Protein AF-A0A954WUT5-F1 (afdb_monomer_lite)

Sequence (54 aa):
MIRAAILGATGYTASELIELLLRHPEVTITKLTSRQDSRPSIAEVHSRLFGRLD

Radius of gyration: 10.62 Å; chains: 1; bounding box: 22×20×32 Å

Structure (mmCIF, N/CA/C/O backbone):
data_AF-A0A954WUT5-F1
#
_entry.id   AF-A0A954WUT5-F1
#
loop_
_atom_site.group_PDB
_atom_site.id
_atom_site.type_symbol
_atom_site.label_atom_id
_atom_site.label_alt_id
_atom_site.label_comp_id
_atom_site.label_asym_id
_atom_site.label_entity_id
_atom_site.label_seq_id
_atom_site.pdbx_PDB_ins_code
_atom_site.Cartn_x
_atom_site.Cartn_y
_atom_site.Cartn_z
_atom_site.occupancy
_atom_site.B_iso_or_equiv
_atom_site.auth_seq_id
_atom_site.auth_comp_id
_atom_site.auth_asym_id
_atom_site.auth_atom_id
_atom_site.pdbx_PDB_model_num
ATOM 1 N N . MET A 1 1 ? -10.582 4.285 12.051 1.00 85.44 1 MET A N 1
ATOM 2 C CA . MET A 1 1 ? -9.976 3.594 10.889 1.00 85.44 1 MET A CA 1
ATOM 3 C C . MET A 1 1 ? -9.798 4.580 9.7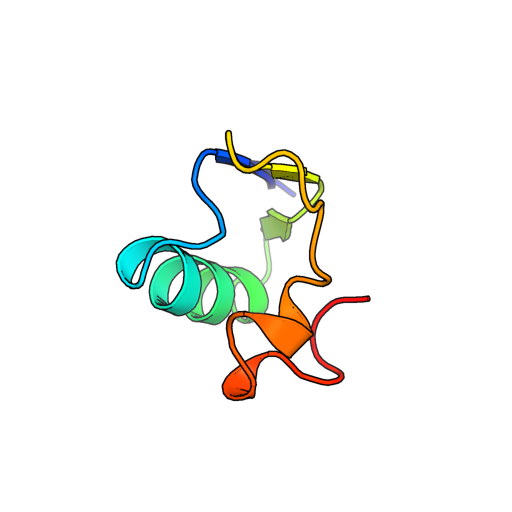38 1.00 85.44 1 MET A C 1
ATOM 5 O O . MET A 1 1 ? -10.779 5.073 9.192 1.00 85.44 1 MET A O 1
ATOM 9 N N . ILE A 1 2 ? -8.551 4.902 9.412 1.00 97.56 2 ILE A N 1
ATOM 10 C CA . ILE A 1 2 ? -8.116 5.825 8.364 1.00 97.56 2 ILE A CA 1
ATOM 11 C C . ILE A 1 2 ? -7.812 5.009 7.106 1.00 97.56 2 ILE A C 1
ATOM 13 O O . ILE A 1 2 ? -7.078 4.023 7.149 1.00 97.56 2 ILE A O 1
ATOM 17 N N . ARG A 1 3 ? -8.364 5.428 5.967 1.00 97.62 3 ARG A N 1
ATOM 18 C CA . ARG A 1 3 ? -8.124 4.796 4.664 1.00 97.62 3 ARG A CA 1
ATOM 19 C C . ARG A 1 3 ? -7.071 5.596 3.912 1.00 97.62 3 ARG A C 1
ATOM 21 O O . ARG A 1 3 ? -7.303 6.759 3.597 1.00 97.62 3 ARG A O 1
ATOM 28 N N . ALA A 1 4 ? -5.933 4.977 3.627 1.00 97.25 4 ALA A N 1
ATOM 29 C CA . ALA A 1 4 ? -4.809 5.629 2.969 1.00 97.25 4 ALA A CA 1
ATOM 30 C C . ALA A 1 4 ? -4.645 5.143 1.524 1.00 97.25 4 ALA A C 1
ATOM 32 O O . ALA A 1 4 ? -4.881 3.971 1.214 1.00 97.25 4 ALA A O 1
ATOM 33 N N . ALA A 1 5 ? -4.211 6.045 0.648 1.00 96.06 5 ALA A N 1
ATOM 34 C CA . ALA A 1 5 ? -3.743 5.727 -0.694 1.00 96.06 5 ALA A CA 1
ATOM 35 C C . ALA A 1 5 ? -2.340 6.311 -0.886 1.00 96.06 5 ALA A C 1
ATOM 37 O O . ALA A 1 5 ? -2.069 7.417 -0.420 1.00 96.06 5 ALA A O 1
ATOM 38 N N . ILE A 1 6 ? -1.460 5.582 -1.574 1.00 95.12 6 ILE A N 1
ATOM 39 C CA . ILE A 1 6 ? -0.074 6.005 -1.809 1.00 95.12 6 ILE A CA 1
ATOM 40 C C . ILE A 1 6 ? 0.143 6.198 -3.307 1.00 95.12 6 ILE A C 1
ATOM 42 O O . ILE A 1 6 ? 0.052 5.255 -4.097 1.00 95.12 6 ILE A O 1
ATOM 46 N N . LEU A 1 7 ? 0.433 7.443 -3.687 1.00 94.31 7 LEU A N 1
ATOM 47 C CA . LEU A 1 7 ? 0.779 7.834 -5.047 1.00 94.31 7 LEU A CA 1
ATOM 48 C C . LEU A 1 7 ? 2.304 7.882 -5.179 1.00 94.31 7 LEU A C 1
ATOM 50 O O . LEU A 1 7 ? 2.968 8.590 -4.431 1.00 94.31 7 LEU A O 1
ATOM 54 N N . GLY A 1 8 ? 2.852 7.134 -6.135 1.00 93.00 8 GLY A N 1
ATOM 55 C CA . GLY A 1 8 ? 4.295 6.912 -6.254 1.00 93.00 8 GLY A CA 1
ATOM 56 C C . GLY A 1 8 ? 4.781 5.693 -5.469 1.00 93.00 8 GLY A C 1
ATOM 57 O O . GLY A 1 8 ? 5.883 5.717 -4.929 1.00 93.00 8 GLY A O 1
ATOM 58 N N . ALA A 1 9 ? 3.975 4.626 -5.411 1.00 92.69 9 ALA A N 1
ATOM 59 C CA . ALA A 1 9 ? 4.250 3.435 -4.602 1.00 92.69 9 ALA A CA 1
ATOM 60 C C . ALA A 1 9 ? 5.585 2.730 -4.935 1.00 92.69 9 ALA A C 1
ATOM 62 O O . ALA A 1 9 ? 6.141 2.027 -4.098 1.00 92.69 9 ALA A O 1
ATOM 63 N N . THR A 1 10 ? 6.144 2.957 -6.126 1.00 92.00 10 THR A N 1
ATOM 64 C CA . THR A 1 10 ? 7.431 2.383 -6.548 1.00 92.00 10 THR A CA 1
ATOM 65 C C . THR A 1 10 ? 8.662 3.103 -5.986 1.00 92.00 10 THR A C 1
ATOM 67 O O . THR A 1 10 ? 9.774 2.614 -6.148 1.00 92.00 10 THR A O 1
ATOM 70 N N . GLY A 1 11 ? 8.507 4.264 -5.341 1.00 92.06 11 GLY A N 1
ATOM 71 C CA . GLY A 1 11 ? 9.628 4.987 -4.735 1.00 92.06 11 GLY A CA 1
ATOM 72 C C . GLY A 1 11 ? 10.121 4.342 -3.435 1.00 92.06 11 GLY A C 1
ATOM 73 O O . GLY A 1 11 ? 9.350 3.713 -2.714 1.00 92.06 11 GLY A O 1
ATOM 74 N N . TYR A 1 12 ? 11.389 4.557 -3.078 1.00 93.25 12 TYR A N 1
ATOM 75 C CA . TYR A 1 12 ? 11.954 4.020 -1.830 1.00 93.25 12 TYR A CA 1
ATOM 76 C C . TYR A 1 12 ? 11.257 4.565 -0.581 1.00 93.25 12 TYR A C 1
ATOM 78 O O . TYR A 1 12 ? 10.952 3.811 0.337 1.00 93.25 12 TYR A O 1
ATOM 86 N N . THR A 1 13 ? 10.898 5.851 -0.576 1.00 95.00 13 THR A N 1
ATOM 87 C CA . THR A 1 13 ? 10.107 6.443 0.513 1.00 95.00 13 THR A CA 1
ATOM 88 C C . THR A 1 13 ? 8.739 5.781 0.649 1.00 95.00 13 THR A C 1
ATOM 90 O O . THR A 1 13 ? 8.234 5.641 1.758 1.00 95.00 13 THR A O 1
ATOM 93 N N . ALA A 1 14 ? 8.136 5.352 -0.463 1.00 94.50 14 ALA A N 1
ATOM 94 C CA . ALA A 1 14 ? 6.860 4.657 -0.414 1.00 94.50 14 ALA A CA 1
ATOM 95 C C . ALA A 1 14 ? 6.997 3.264 0.211 1.00 94.50 14 ALA A C 1
ATOM 97 O O . ALA A 1 14 ? 6.120 2.889 0.979 1.00 94.50 14 ALA A O 1
ATOM 98 N N . SER A 1 15 ? 8.095 2.540 -0.044 1.00 93.94 15 SER A N 1
ATOM 99 C CA . SER A 1 15 ? 8.374 1.258 0.622 1.00 93.94 15 SER A CA 1
ATOM 100 C C . SER A 1 15 ? 8.389 1.409 2.144 1.00 93.94 15 SER A C 1
ATOM 102 O O . SER A 1 15 ? 7.648 0.719 2.841 1.00 93.94 15 SER A O 1
ATOM 104 N N . GLU A 1 16 ? 9.168 2.363 2.657 1.00 96.44 16 GLU A N 1
ATOM 105 C CA . GLU A 1 16 ? 9.252 2.632 4.099 1.00 96.44 16 GLU A CA 1
ATOM 106 C C . GLU A 1 16 ? 7.901 3.095 4.668 1.00 96.44 16 GLU A C 1
ATOM 108 O O . GLU A 1 16 ? 7.471 2.643 5.730 1.00 96.44 16 GLU A O 1
ATOM 113 N N . LEU A 1 17 ? 7.178 3.949 3.932 1.00 96.69 17 LEU A N 1
ATOM 114 C CA . LEU A 1 17 ? 5.839 4.378 4.326 1.00 96.69 17 LEU A CA 1
ATOM 115 C C . LEU A 1 17 ? 4.873 3.193 4.424 1.00 96.69 17 LEU A C 1
ATOM 117 O O . LEU A 1 17 ? 4.140 3.118 5.410 1.00 96.69 17 LEU A O 1
ATOM 121 N N . ILE A 1 18 ? 4.848 2.262 3.458 1.00 95.69 18 ILE A N 1
ATOM 122 C CA . ILE A 1 18 ? 3.926 1.125 3.573 1.00 95.69 18 ILE A CA 1
ATOM 123 C C . ILE A 1 18 ? 4.318 0.244 4.757 1.00 95.69 18 ILE A C 1
ATOM 125 O O . ILE A 1 18 ? 3.429 -0.228 5.456 1.00 95.69 18 ILE A O 1
ATOM 129 N N . GLU A 1 19 ? 5.611 0.047 5.032 1.00 94.62 19 GLU A N 1
ATOM 130 C CA . GLU A 1 19 ? 6.038 -0.740 6.192 1.00 94.62 19 GLU A CA 1
ATOM 131 C C . GLU A 1 19 ? 5.540 -0.149 7.514 1.00 94.62 19 GLU A C 1
ATOM 133 O O . GLU A 1 19 ? 5.062 -0.897 8.375 1.00 94.62 19 GLU A O 1
ATOM 138 N N . LEU A 1 20 ? 5.619 1.177 7.657 1.00 96.31 20 LEU A N 1
ATOM 139 C CA . LEU A 1 20 ? 5.091 1.895 8.814 1.00 96.31 20 LEU A CA 1
ATOM 140 C C . LEU A 1 20 ? 3.568 1.756 8.905 1.00 96.31 20 LEU A C 1
ATOM 142 O O . LEU A 1 20 ? 3.044 1.392 9.958 1.00 96.31 20 LEU A O 1
ATOM 146 N N . LEU A 1 21 ? 2.851 1.997 7.803 1.00 96.44 21 LEU A N 1
ATOM 147 C CA . LEU A 1 21 ? 1.386 1.965 7.791 1.00 96.44 21 LEU A CA 1
ATOM 148 C C . LEU A 1 21 ? 0.819 0.554 7.987 1.00 96.44 21 LEU A C 1
ATOM 150 O O . LEU A 1 21 ? -0.201 0.410 8.652 1.00 96.44 21 LEU A O 1
ATOM 154 N N . LEU A 1 22 ? 1.495 -0.490 7.498 1.00 94.75 22 LEU A N 1
ATOM 155 C CA . LEU A 1 22 ? 1.125 -1.891 7.735 1.00 94.75 22 LEU A CA 1
ATOM 156 C C . LEU A 1 22 ? 1.193 -2.295 9.216 1.00 94.75 22 LEU A C 1
ATOM 158 O O . LEU A 1 22 ? 0.595 -3.296 9.601 1.00 94.75 22 LEU A O 1
ATOM 162 N N . ARG A 1 23 ? 1.945 -1.559 10.042 1.00 95.56 23 ARG A N 1
ATOM 163 C CA . ARG A 1 23 ? 2.036 -1.776 11.496 1.00 95.56 23 ARG A CA 1
ATOM 164 C C . ARG A 1 23 ? 1.118 -0.841 12.288 1.00 95.56 23 ARG A C 1
ATOM 166 O O . ARG A 1 23 ? 1.051 -0.957 13.509 1.00 95.56 23 ARG A O 1
ATOM 173 N N . HIS A 1 24 ? 0.436 0.095 11.628 1.00 97.06 24 HIS A N 1
ATOM 174 C CA . HIS A 1 24 ? -0.381 1.094 12.301 1.00 97.06 24 HIS A CA 1
ATOM 175 C C . HIS A 1 24 ? -1.807 0.562 12.533 1.00 97.06 24 HIS A C 1
ATOM 177 O O . HIS A 1 24 ? -2.519 0.301 11.563 1.00 97.06 24 HIS A O 1
ATOM 183 N N . PRO A 1 25 ? -2.282 0.459 13.789 1.00 96.81 25 PRO A N 1
ATOM 184 C CA . PRO A 1 25 ? -3.529 -0.245 14.117 1.00 96.81 25 PRO A CA 1
ATOM 185 C C . PRO A 1 25 ? -4.779 0.414 13.523 1.00 96.81 25 PRO A C 1
ATOM 187 O O . PRO A 1 25 ? -5.794 -0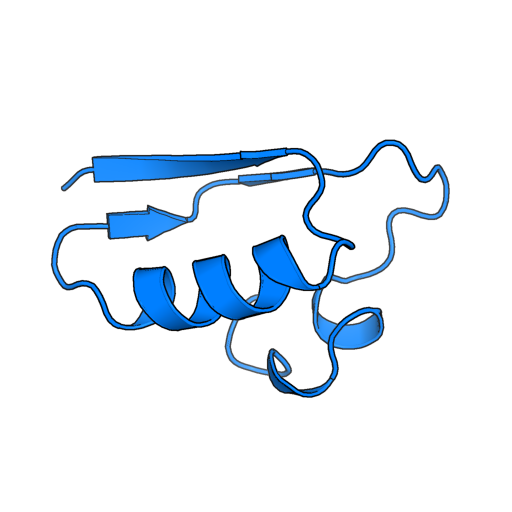.240 13.305 1.00 96.81 25 PRO A O 1
ATOM 190 N N . GLU A 1 26 ? -4.713 1.717 13.254 1.00 97.62 26 GLU A N 1
ATOM 191 C CA . GLU A 1 26 ? -5.852 2.468 12.735 1.00 97.62 26 GLU A CA 1
ATOM 192 C C . GLU A 1 26 ? -5.796 2.753 11.235 1.00 97.62 26 GLU A C 1
ATOM 194 O O . GLU A 1 26 ? -6.714 3.405 10.742 1.00 97.62 26 GLU A O 1
ATOM 199 N N . VAL A 1 27 ? -4.767 2.313 10.502 1.00 97.94 27 VAL A N 1
ATOM 200 C CA . VAL A 1 27 ? -4.634 2.612 9.066 1.00 97.94 27 VAL A CA 1
ATOM 201 C C . VAL A 1 27 ? -4.851 1.361 8.231 1.00 97.94 27 VAL A C 1
ATOM 203 O O . VAL A 1 27 ? -4.329 0.290 8.516 1.00 97.94 27 VAL A O 1
ATOM 206 N N . THR A 1 28 ? -5.582 1.522 7.135 1.00 96.69 28 THR A N 1
ATOM 207 C CA . THR A 1 28 ? -5.669 0.521 6.076 1.00 96.69 28 THR A CA 1
ATOM 208 C C . THR A 1 28 ? -5.223 1.152 4.768 1.00 96.69 28 THR A C 1
ATOM 210 O O . THR A 1 28 ? -5.789 2.154 4.319 1.00 96.69 28 THR A O 1
ATOM 213 N N . ILE A 1 29 ? -4.201 0.566 4.145 1.00 95.38 29 ILE A N 1
ATOM 214 C CA . ILE A 1 29 ? -3.794 0.923 2.787 1.00 95.38 29 ILE A CA 1
ATOM 215 C C . ILE A 1 29 ? -4.848 0.357 1.838 1.00 95.38 29 ILE A C 1
ATOM 217 O O . ILE A 1 29 ? -5.100 -0.840 1.816 1.00 95.38 29 ILE A O 1
ATOM 221 N N . THR A 1 30 ? -5.486 1.233 1.072 1.00 95.44 30 THR A N 1
ATOM 222 C CA . THR A 1 30 ? -6.598 0.869 0.179 1.00 95.44 30 THR A CA 1
ATOM 223 C C . THR A 1 30 ? -6.239 0.966 -1.293 1.00 95.44 30 THR A C 1
ATOM 225 O O . THR A 1 30 ? -6.948 0.414 -2.132 1.00 95.44 30 THR A O 1
ATOM 228 N N . LYS A 1 31 ? -5.166 1.692 -1.628 1.00 93.69 31 LYS A N 1
ATOM 229 C CA . LYS A 1 31 ? -4.699 1.818 -3.006 1.00 93.69 31 LYS A CA 1
ATOM 230 C C . LYS A 1 31 ? -3.226 2.191 -3.077 1.00 93.69 31 LYS A C 1
ATOM 232 O O . LYS A 1 31 ? -2.770 3.094 -2.376 1.00 93.69 31 LYS A O 1
ATOM 237 N N . LEU A 1 32 ? -2.519 1.541 -3.990 1.00 92.88 32 LEU A N 1
ATOM 2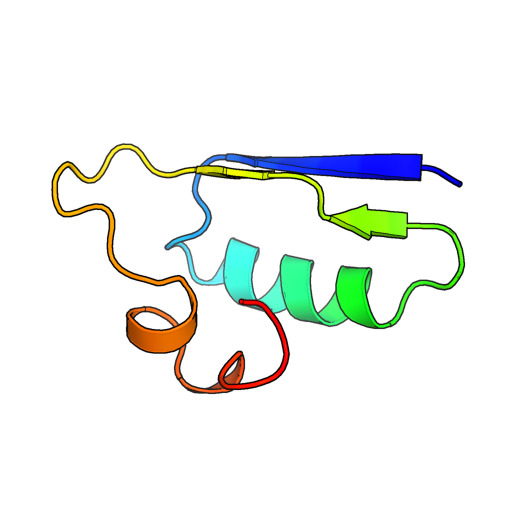38 C CA . LEU A 1 32 ? -1.160 1.873 -4.394 1.00 92.88 32 LEU A CA 1
ATOM 239 C C . LEU A 1 32 ? -1.183 2.230 -5.878 1.00 92.88 32 LEU A C 1
ATOM 241 O O . LEU A 1 32 ? -1.818 1.539 -6.671 1.00 92.88 32 LEU A O 1
ATOM 245 N N . THR A 1 33 ? -0.538 3.328 -6.260 1.00 91.75 33 THR A N 1
ATOM 246 C CA . THR A 1 33 ? -0.472 3.736 -7.667 1.00 91.75 33 THR A CA 1
ATOM 247 C C . THR A 1 33 ? 0.883 4.325 -8.017 1.00 91.75 33 THR A C 1
ATOM 249 O O . THR A 1 33 ? 1.582 4.889 -7.176 1.00 91.75 33 THR A O 1
ATOM 252 N N . SER A 1 34 ? 1.248 4.213 -9.287 1.00 89.75 34 SER A N 1
ATOM 253 C CA . SER A 1 34 ? 2.467 4.754 -9.881 1.00 89.75 34 SER A CA 1
ATOM 254 C C . SER A 1 34 ? 2.136 5.332 -11.257 1.00 89.75 34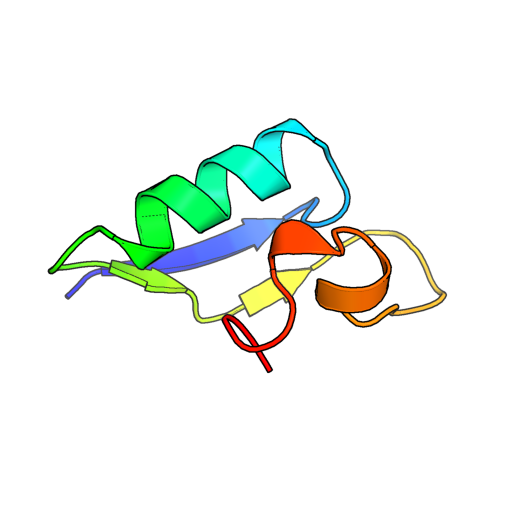 SER A C 1
ATOM 256 O O . SER A 1 34 ? 1.072 5.055 -11.805 1.00 89.75 34 SER A O 1
ATOM 258 N N . ARG A 1 35 ? 3.038 6.150 -11.806 1.00 87.69 35 ARG A N 1
ATOM 259 C CA . ARG A 1 35 ? 2.967 6.614 -13.202 1.00 87.69 35 ARG A CA 1
ATOM 260 C C . ARG A 1 35 ? 3.573 5.610 -14.190 1.00 87.69 35 ARG A C 1
ATOM 262 O O . ARG A 1 35 ? 3.560 5.874 -15.380 1.00 87.69 35 ARG A O 1
ATOM 269 N N . GLN A 1 36 ? 4.159 4.514 -13.705 1.00 77.00 36 GLN A N 1
ATOM 270 C CA . GLN A 1 36 ? 4.753 3.488 -14.561 1.00 77.00 36 GLN A CA 1
ATOM 271 C C . GLN A 1 36 ? 3.659 2.651 -15.237 1.00 77.00 36 GLN A C 1
ATOM 273 O O . GLN A 1 36 ? 2.781 2.114 -14.560 1.00 77.00 36 GLN A O 1
ATOM 278 N N . ASP A 1 37 ? 3.747 2.510 -16.560 1.00 65.25 37 ASP A N 1
ATOM 279 C CA . ASP A 1 37 ? 2.755 1.796 -17.374 1.00 65.25 37 ASP A CA 1
ATOM 280 C C . ASP A 1 37 ? 2.758 0.280 -17.153 1.00 65.25 37 ASP A C 1
ATOM 282 O O . ASP A 1 37 ? 1.740 -0.379 -17.358 1.00 65.25 37 ASP A O 1
ATOM 286 N N . SER A 1 38 ? 3.876 -0.279 -16.680 1.00 69.12 38 SER A N 1
ATOM 287 C CA . SER A 1 38 ? 4.058 -1.722 -16.497 1.00 69.12 38 SER A CA 1
ATOM 288 C C . SER A 1 38 ? 3.221 -2.330 -15.366 1.00 69.12 38 SER A C 1
ATOM 290 O O . SER A 1 38 ? 3.211 -3.549 -15.248 1.00 69.12 38 SER A O 1
ATOM 292 N N . ARG A 1 39 ? 2.521 -1.510 -14.556 1.00 68.25 39 ARG A N 1
ATOM 293 C CA . ARG A 1 39 ? 1.705 -1.924 -13.389 1.00 68.25 39 ARG A CA 1
ATOM 294 C C . ARG A 1 39 ? 2.297 -3.130 -12.630 1.00 68.25 39 ARG A C 1
ATOM 296 O O . ARG A 1 39 ? 1.570 -4.096 -12.398 1.00 68.25 39 ARG A O 1
ATOM 303 N N . PRO A 1 40 ? 3.593 -3.097 -12.270 1.00 73.94 40 PRO A N 1
ATOM 304 C CA . PRO A 1 40 ? 4.205 -4.220 -11.578 1.00 73.94 40 PRO A CA 1
ATOM 305 C C . PRO A 1 40 ? 3.512 -4.424 -10.232 1.00 73.94 40 PRO A C 1
ATOM 307 O O . PRO A 1 40 ? 3.045 -3.456 -9.613 1.00 73.94 40 PRO A O 1
ATOM 310 N N . SER A 1 41 ? 3.463 -5.671 -9.765 1.00 85.06 41 SER A N 1
ATOM 311 C CA . SER A 1 41 ? 3.040 -5.930 -8.389 1.00 85.06 41 SER A CA 1
ATOM 312 C C . SER A 1 41 ? 3.965 -5.171 -7.437 1.00 85.06 41 SER A C 1
ATOM 314 O O . SER A 1 41 ? 5.175 -5.076 -7.663 1.00 85.06 41 SER A O 1
ATOM 316 N N . ILE A 1 42 ? 3.427 -4.623 -6.344 1.00 88.19 42 ILE A N 1
ATOM 317 C CA . ILE A 1 42 ? 4.259 -3.893 -5.380 1.00 88.19 42 ILE A CA 1
ATOM 318 C C . ILE A 1 42 ? 5.357 -4.791 -4.790 1.00 88.19 42 ILE A C 1
ATOM 320 O O . ILE A 1 42 ? 6.445 -4.304 -4.495 1.00 88.19 42 ILE A O 1
ATOM 324 N N . ALA A 1 43 ? 5.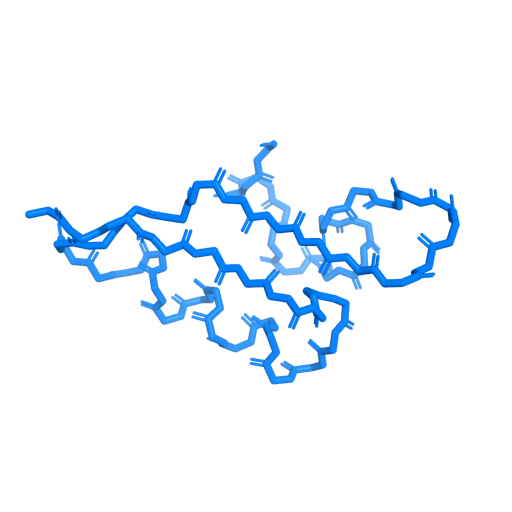102 -6.098 -4.690 1.00 87.94 43 ALA A N 1
ATOM 325 C CA . ALA A 1 43 ? 6.070 -7.087 -4.234 1.00 87.94 43 ALA A CA 1
ATOM 326 C C . ALA A 1 43 ? 7.185 -7.366 -5.261 1.00 87.94 43 ALA A C 1
ATOM 328 O O . ALA A 1 43 ? 8.291 -7.730 -4.870 1.00 87.94 43 ALA A O 1
ATOM 329 N N . GLU A 1 44 ? 6.930 -7.168 -6.560 1.00 88.19 44 GLU A N 1
ATOM 330 C CA . GLU A 1 44 ? 7.964 -7.248 -7.605 1.00 88.19 44 GLU A CA 1
ATOM 331 C C . GLU A 1 44 ? 8.892 -6.030 -7.557 1.00 88.19 44 GLU A C 1
ATOM 333 O O . GLU A 1 44 ? 10.090 -6.149 -7.802 1.00 88.19 44 GLU A O 1
ATOM 338 N N . VAL A 1 45 ? 8.346 -4.859 -7.213 1.00 90.25 45 VAL A N 1
ATOM 339 C CA . VAL A 1 45 ? 9.124 -3.620 -7.072 1.00 90.25 45 VAL A CA 1
ATOM 340 C C . VAL A 1 45 ? 9.917 -3.612 -5.766 1.00 90.25 45 VAL A C 1
ATOM 342 O O . VAL A 1 45 ? 11.101 -3.282 -5.758 1.00 90.25 45 VAL A O 1
ATOM 345 N N . HIS A 1 46 ? 9.269 -3.991 -4.664 1.00 91.31 46 HIS A N 1
ATOM 346 C CA . HIS A 1 46 ? 9.847 -4.030 -3.325 1.00 91.31 46 HIS A CA 1
ATOM 347 C C . HIS A 1 46 ? 9.705 -5.442 -2.756 1.00 91.31 46 HIS A C 1
ATOM 349 O O . HIS A 1 46 ? 8.725 -5.765 -2.085 1.00 91.31 46 HIS A O 1
ATOM 355 N N . SER A 1 47 ? 10.716 -6.284 -2.970 1.00 89.00 47 SER A N 1
ATOM 356 C CA . SER A 1 47 ? 10.716 -7.696 -2.545 1.00 89.00 47 SER A CA 1
ATOM 357 C C . SER A 1 47 ? 10.475 -7.913 -1.045 1.00 89.00 47 SER A C 1
ATOM 359 O O . SER A 1 47 ? 9.961 -8.953 -0.641 1.00 89.00 47 SER A O 1
ATOM 361 N N . ARG A 1 48 ? 10.772 -6.915 -0.202 1.00 88.88 48 ARG A N 1
ATOM 362 C CA . ARG A 1 48 ? 10.482 -6.934 1.246 1.00 88.88 48 ARG A CA 1
ATOM 363 C C . ARG A 1 48 ? 8.987 -6.915 1.583 1.00 88.88 48 ARG A C 1
ATOM 365 O O . ARG A 1 48 ? 8.610 -7.251 2.703 1.00 88.88 48 ARG A O 1
ATOM 372 N N . LEU A 1 49 ? 8.142 -6.504 0.638 1.00 90.25 49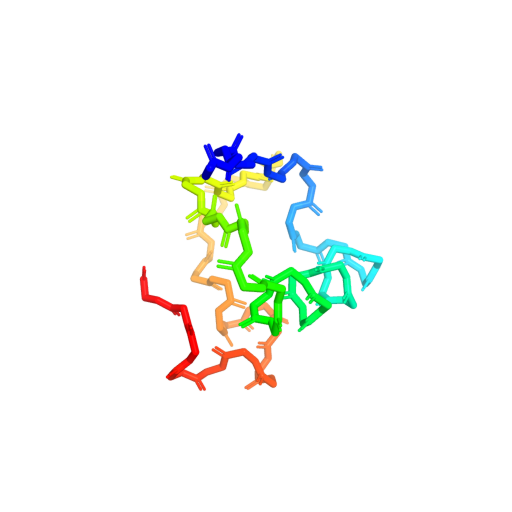 LEU A N 1
ATOM 373 C CA . LEU A 1 49 ? 6.690 -6.439 0.799 1.00 90.25 49 LEU A CA 1
ATOM 374 C C . LEU A 1 49 ? 5.980 -7.714 0.331 1.00 90.25 49 LEU A C 1
ATOM 376 O O . LEU A 1 49 ? 4.757 -7.800 0.446 1.00 90.25 49 LEU A O 1
ATOM 380 N N . PHE A 1 50 ? 6.724 -8.708 -0.161 1.00 88.75 50 PHE A N 1
ATOM 381 C CA . PHE A 1 50 ? 6.173 -9.990 -0.586 1.00 88.75 50 PHE A CA 1
ATOM 382 C C . PHE A 1 50 ? 5.378 -10.662 0.544 1.00 88.75 50 PHE A C 1
ATOM 384 O O . PHE A 1 50 ? 5.864 -10.786 1.670 1.00 88.75 50 PHE A O 1
ATOM 391 N N . GLY A 1 51 ? 4.138 -11.063 0.250 1.00 86.25 51 GLY A N 1
ATOM 392 C CA . GLY A 1 51 ? 3.225 -11.683 1.217 1.00 86.25 51 GLY A CA 1
ATOM 393 C C . GLY A 1 51 ? 2.705 -10.745 2.312 1.00 86.25 51 GLY A C 1
ATOM 394 O O . GLY A 1 51 ? 2.079 -11.205 3.264 1.00 86.25 51 GLY A O 1
ATOM 395 N N . ARG A 1 52 ? 2.978 -9.435 2.217 1.00 87.12 52 ARG A N 1
ATOM 396 C CA . ARG A 1 52 ? 2.429 -8.416 3.130 1.00 87.12 52 ARG A CA 1
ATOM 397 C C . ARG A 1 52 ? 1.315 -7.590 2.494 1.00 87.12 52 ARG A C 1
ATOM 399 O O . ARG A 1 52 ? 0.522 -6.996 3.220 1.00 87.12 52 ARG A O 1
ATOM 406 N N . LEU A 1 53 ? 1.308 -7.515 1.166 1.00 79.25 53 LEU A N 1
ATOM 407 C CA . LEU A 1 53 ? 0.345 -6.805 0.335 1.00 79.25 53 LEU A CA 1
ATOM 408 C C . LEU A 1 53 ? 0.159 -7.619 -0.949 1.00 79.25 53 LEU A C 1
ATOM 410 O O . LEU A 1 53 ? 1.156 -7.913 -1.611 1.00 79.25 53 LEU A O 1
ATOM 414 N N . ASP A 1 54 ? -1.095 -7.930 -1.274 1.00 65.44 54 ASP A N 1
ATOM 415 C CA . ASP A 1 54 ? -1.519 -8.636 -2.490 1.00 65.44 54 ASP A CA 1
ATOM 416 C C . ASP A 1 54 ? -2.361 -7.714 -3.388 1.00 65.44 54 ASP A C 1
ATOM 418 O O . ASP A 1 54 ? -3.149 -6.901 -2.839 1.00 65.44 54 ASP A O 1
#

pLDDT: mean 90.16, std 8.3, range [65.25, 97.94]

Secondary structure (DSSP, 8-state):
-EEEEEETTTSHHHHHHHHHHTT-TTEEEEEEE-S-TT---HHHH-GGGTTT--

Foldseek 3Di:
DAEDEAEQCLDPVNVVVVVVQLPDPPYDHDYYYYPDPVPDDSCVSPVVCVPVHD